Protein AF-A0A9D4VDK4-F1 (afdb_monomer_lite)

Sequence (130 aa):
MFEGSQDMLRYLIEGDNFAVNADAGNAEGVEFFLLRCTKRKWMTDCILRDKWKNKCDKNTYVVTGCYYQQQEGDPNHYTLLDDRGVTNLYSHLVRAIKFDMPLVDATSKTYYLSPELHETIYDAMPYEAA

Radius of gyration: 14.68 Å; chains: 1; bounding box: 42×32×37 Å

Organism: Adiantum capillus-veneris (NCBI:txid13818)

Secondary structure (DSSP, 8-state):
----SSSGGGG--TT-EEEEEPPTT-TT--SEEEEEEEEEEEE-SS-EE-TT--EE-TT-EEEEEEEEEEETTEEEEEEE-GGG--EEEEGGGEEEEEE---EEETTTTEEEPPHHHHHHHHHTS-----

pLDDT: mean 80.98, std 13.43, range [34.94, 92.56]

Structure (mmCIF, N/CA/C/O backbone):
data_AF-A0A9D4VDK4-F1
#
_entry.id   AF-A0A9D4VDK4-F1
#
loop_
_atom_site.group_PDB
_atom_site.id
_atom_site.type_symbol
_atom_site.label_atom_id
_atom_site.label_alt_id
_atom_site.label_comp_id
_atom_site.label_asym_id
_atom_site.label_entity_id
_atom_site.label_seq_id
_atom_site.pdbx_PDB_ins_code
_atom_site.Cartn_x
_atom_site.Cartn_y
_atom_site.Cartn_z
_atom_site.occupancy
_atom_site.B_iso_or_equiv
_atom_site.auth_seq_id
_atom_site.auth_comp_id
_atom_site.auth_asym_id
_atom_site.auth_atom_id
_atom_site.pdbx_PDB_model_num
ATOM 1 N N . MET A 1 1 ? 24.500 -3.613 17.913 1.00 34.94 1 MET A N 1
ATOM 2 C CA . MET A 1 1 ? 24.705 -3.635 16.451 1.00 34.94 1 MET A CA 1
ATOM 3 C C . MET A 1 1 ? 23.326 -3.704 15.821 1.00 34.94 1 MET A C 1
ATOM 5 O O . MET A 1 1 ? 22.691 -4.741 15.928 1.00 34.94 1 MET A O 1
ATOM 9 N N . PHE A 1 2 ? 22.813 -2.594 15.291 1.00 37.88 2 PHE A N 1
ATOM 10 C CA . PHE A 1 2 ? 21.529 -2.568 14.584 1.00 37.88 2 PHE A CA 1
ATOM 11 C C . PHE A 1 2 ? 21.811 -2.542 13.078 1.00 37.88 2 PHE A C 1
ATOM 13 O O . PHE A 1 2 ? 21.742 -1.500 12.441 1.00 37.88 2 PHE A O 1
ATOM 20 N N . GLU A 1 3 ? 22.157 -3.696 12.508 1.00 40.53 3 GLU A N 1
ATOM 21 C CA . GLU A 1 3 ? 22.124 -3.930 11.052 1.00 40.53 3 GLU A CA 1
ATOM 22 C C . GLU A 1 3 ? 20.714 -4.392 10.635 1.00 40.53 3 GLU A C 1
ATOM 24 O O . GLU A 1 3 ? 20.530 -5.448 10.040 1.00 40.53 3 GLU A O 1
ATOM 29 N N . GLY 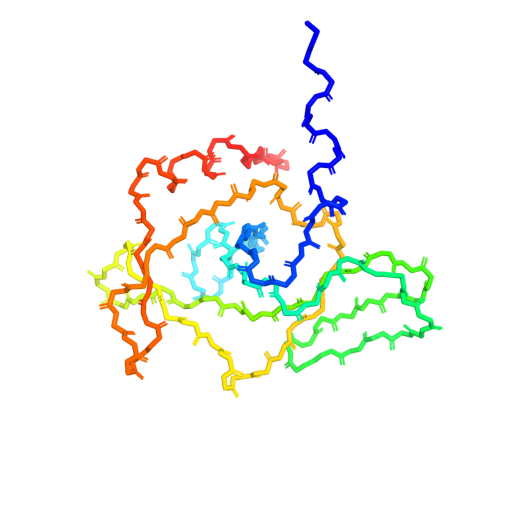A 1 4 ? 19.679 -3.645 11.035 1.00 43.00 4 GLY A N 1
ATOM 30 C CA . GLY A 1 4 ? 18.286 -4.105 10.942 1.00 43.00 4 GLY A CA 1
ATOM 31 C C . GLY A 1 4 ? 17.387 -3.356 9.960 1.00 43.00 4 GLY A C 1
ATOM 32 O O . GLY A 1 4 ? 16.295 -3.835 9.677 1.00 43.00 4 GLY A O 1
ATOM 33 N N . SER A 1 5 ? 17.800 -2.195 9.443 1.00 49.47 5 SER A N 1
ATOM 34 C CA . SER A 1 5 ? 16.840 -1.264 8.822 1.00 49.47 5 SER A CA 1
ATOM 35 C C . SER A 1 5 ? 16.900 -1.186 7.295 1.00 49.47 5 SER A C 1
ATOM 37 O O . SER A 1 5 ? 15.919 -0.785 6.678 1.00 49.47 5 SER A O 1
AT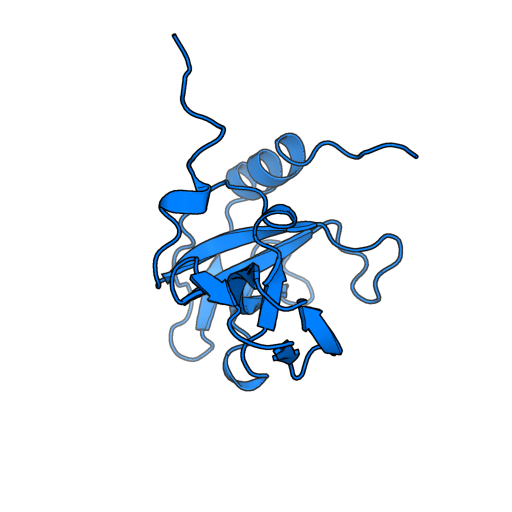OM 39 N N . GLN A 1 6 ? 18.001 -1.583 6.647 1.00 45.34 6 GLN A N 1
ATOM 40 C CA . GLN A 1 6 ? 18.138 -1.408 5.189 1.00 45.34 6 GLN A CA 1
ATOM 41 C C . GLN A 1 6 ? 17.633 -2.583 4.336 1.00 45.34 6 GLN A C 1
ATOM 43 O O . GLN A 1 6 ? 17.518 -2.428 3.121 1.00 45.34 6 GLN A O 1
ATOM 48 N N . ASP A 1 7 ? 17.259 -3.720 4.936 1.00 54.75 7 ASP A N 1
ATOM 49 C CA . ASP A 1 7 ? 16.889 -4.925 4.175 1.00 54.75 7 ASP A CA 1
ATOM 50 C C . ASP A 1 7 ? 15.448 -5.414 4.377 1.00 54.75 7 ASP A C 1
ATOM 52 O O . ASP A 1 7 ? 15.058 -6.412 3.776 1.00 54.75 7 ASP A O 1
ATOM 56 N N . MET A 1 8 ? 14.610 -4.701 5.142 1.00 60.22 8 MET A N 1
ATOM 57 C CA . MET A 1 8 ? 13.210 -5.109 5.357 1.00 60.22 8 MET A CA 1
ATOM 58 C C . MET A 1 8 ? 12.416 -5.212 4.042 1.00 60.22 8 MET A C 1
ATOM 60 O O . MET A 1 8 ? 11.596 -6.113 3.882 1.00 60.22 8 MET A O 1
ATOM 64 N N . LEU A 1 9 ? 12.742 -4.387 3.037 1.00 63.97 9 LEU A N 1
ATOM 65 C CA . LEU A 1 9 ? 12.126 -4.459 1.704 1.00 63.97 9 LEU A CA 1
ATOM 66 C C . LEU A 1 9 ? 12.422 -5.760 0.950 1.00 63.97 9 LEU A C 1
ATOM 68 O O . LEU A 1 9 ? 11.700 -6.090 0.009 1.00 63.97 9 LEU A O 1
ATOM 72 N N . ARG A 1 10 ? 13.499 -6.484 1.293 1.00 62.16 10 ARG A N 1
ATOM 73 C CA . ARG A 1 10 ? 13.798 -7.782 0.666 1.00 62.16 10 ARG A CA 1
ATOM 74 C C . ARG A 1 10 ? 12.863 -8.883 1.154 1.00 62.16 10 ARG A C 1
ATOM 76 O O . ARG A 1 10 ? 12.670 -9.856 0.432 1.00 62.16 10 ARG A O 1
ATOM 83 N N . TYR A 1 11 ? 12.263 -8.699 2.328 1.00 68.75 11 TYR A N 1
ATOM 84 C CA . TYR A 1 11 ? 11.327 -9.640 2.936 1.00 68.75 11 TYR A CA 1
ATOM 85 C C . TYR A 1 11 ? 9.864 -9.314 2.648 1.00 68.75 11 TYR A C 1
ATOM 87 O O . TYR A 1 11 ? 9.004 -10.014 3.169 1.00 68.75 11 TYR A O 1
ATOM 95 N N . LEU A 1 12 ? 9.577 -8.298 1.825 1.00 73.56 12 LEU A N 1
ATOM 96 C CA . LEU A 1 12 ? 8.211 -8.023 1.388 1.00 73.56 12 LEU A CA 1
ATOM 97 C C . LEU A 1 12 ? 7.678 -9.218 0.602 1.00 73.56 12 LEU A C 1
ATOM 99 O O . LEU A 1 12 ? 8.092 -9.478 -0.537 1.00 73.56 12 LEU A O 1
ATOM 103 N N . ILE A 1 13 ? 6.763 -9.938 1.238 1.00 79.94 13 ILE A N 1
ATOM 104 C CA . ILE A 1 13 ? 6.049 -11.076 0.677 1.00 79.94 13 ILE A CA 1
ATOM 105 C C . ILE A 1 13 ? 4.581 -10.720 0.450 1.00 79.94 13 ILE A C 1
ATOM 107 O O . ILE A 1 13 ? 4.084 -9.682 0.882 1.00 79.94 13 ILE A O 1
ATOM 111 N N . GLU A 1 14 ? 3.883 -11.579 -0.285 1.00 81.81 14 GLU A N 1
ATOM 112 C CA . GLU A 1 14 ? 2.444 -11.439 -0.485 1.00 81.81 14 GLU A CA 1
ATOM 113 C C . GLU A 1 14 ? 1.712 -11.404 0.866 1.00 81.81 14 GLU A C 1
ATOM 115 O O . GLU A 1 14 ? 1.966 -12.228 1.743 1.00 81.81 14 GLU A O 1
ATOM 120 N N . GLY A 1 15 ? 0.814 -10.432 1.023 1.00 81.88 15 GLY A N 1
ATOM 121 C CA . GLY A 1 15 ? 0.035 -10.211 2.234 1.00 81.88 15 GLY A CA 1
ATOM 122 C C . GLY A 1 15 ? 0.595 -9.150 3.180 1.00 81.88 15 GLY A C 1
ATOM 123 O O . GLY A 1 15 ? -0.180 -8.667 4.001 1.00 81.88 15 GLY A O 1
ATOM 124 N N . ASP A 1 16 ? 1.865 -8.753 3.042 1.00 86.31 16 ASP A N 1
ATOM 125 C CA . ASP A 1 16 ? 2.478 -7.732 3.901 1.00 86.31 16 ASP A CA 1
ATOM 126 C C . ASP A 1 16 ? 1.908 -6.335 3.645 1.00 86.31 16 ASP A C 1
ATOM 128 O O . ASP A 1 16 ? 1.713 -5.935 2.494 1.00 86.31 16 ASP A O 1
ATOM 132 N N . ASN A 1 17 ? 1.717 -5.567 4.718 1.00 89.00 17 ASN A N 1
ATOM 133 C CA . ASN A 1 17 ? 1.312 -4.167 4.646 1.00 89.00 17 ASN A CA 1
ATOM 134 C C . ASN A 1 17 ? 2.523 -3.259 4.833 1.00 89.00 17 ASN A C 1
ATOM 136 O O . ASN A 1 17 ? 3.403 -3.531 5.654 1.00 89.00 17 ASN A O 1
ATOM 140 N N . PHE A 1 18 ? 2.551 -2.187 4.055 1.00 87.75 18 PHE A N 1
ATOM 141 C CA . PHE A 1 18 ? 3.583 -1.166 4.108 1.00 87.75 18 PHE A CA 1
ATOM 142 C C . PHE A 1 18 ? 2.989 0.202 3.779 1.00 87.75 18 PHE A C 1
ATOM 144 O O . PHE A 1 18 ? 1.863 0.309 3.288 1.00 87.75 18 PHE A O 1
ATOM 151 N N . ALA A 1 19 ? 3.765 1.249 4.037 1.00 87.81 19 ALA A N 1
ATOM 152 C CA . ALA A 1 19 ? 3.364 2.617 3.758 1.00 87.81 19 ALA A CA 1
ATOM 153 C C . ALA A 1 19 ? 4.188 3.215 2.608 1.00 87.81 19 ALA A C 1
ATOM 155 O O . ALA A 1 19 ? 5.349 2.858 2.384 1.00 87.81 19 ALA A O 1
ATOM 156 N N . VAL A 1 20 ? 3.563 4.109 1.854 1.00 86.38 20 VAL A N 1
ATOM 157 C CA . VAL A 1 20 ? 4.108 4.765 0.663 1.00 86.38 20 VAL A CA 1
ATOM 158 C C . VAL A 1 20 ? 3.947 6.263 0.849 1.00 86.38 20 VAL A C 1
ATOM 160 O O . VAL A 1 20 ? 2.857 6.705 1.197 1.00 86.38 20 VAL A O 1
ATOM 163 N N . ASN A 1 21 ? 4.999 7.040 0.595 1.00 82.81 21 ASN A N 1
ATOM 164 C CA . ASN A 1 21 ? 4.908 8.500 0.677 1.00 82.81 21 ASN A CA 1
ATOM 165 C C . ASN A 1 21 ? 3.825 9.011 -0.287 1.00 82.81 21 ASN A C 1
ATOM 167 O O . ASN A 1 21 ? 3.800 8.615 -1.458 1.00 82.81 21 ASN A O 1
ATOM 171 N N . ALA A 1 22 ? 2.946 9.884 0.198 1.00 82.25 22 ALA A N 1
ATOM 172 C CA . ALA A 1 22 ? 2.026 10.606 -0.662 1.00 82.25 22 ALA A CA 1
ATOM 173 C C . ALA A 1 22 ? 2.709 11.851 -1.241 1.00 82.25 22 ALA A C 1
ATOM 175 O O . ALA A 1 22 ? 3.616 12.422 -0.637 1.00 82.25 22 ALA A O 1
ATOM 176 N N . ASP A 1 23 ? 2.272 12.270 -2.427 1.00 78.06 23 ASP A N 1
ATOM 177 C CA . ASP A 1 23 ? 2.742 13.519 -3.025 1.00 78.06 23 ASP A CA 1
ATOM 178 C C . ASP A 1 23 ? 2.128 14.727 -2.296 1.00 78.06 23 ASP A C 1
ATOM 180 O O . ASP A 1 23 ? 0.998 14.659 -1.787 1.00 78.06 23 ASP A O 1
ATOM 184 N N . ALA A 1 24 ? 2.864 15.838 -2.242 1.00 72.88 24 ALA A N 1
ATOM 185 C CA . ALA A 1 24 ? 2.413 17.050 -1.573 1.00 72.88 24 ALA A CA 1
ATOM 186 C C . ALA A 1 24 ? 1.186 17.634 -2.296 1.00 72.88 24 ALA A C 1
ATOM 188 O O . ALA A 1 24 ? 1.228 17.939 -3.485 1.00 72.88 24 ALA A O 1
ATOM 189 N N . GLY A 1 25 ? 0.080 17.816 -1.569 1.00 66.94 25 GLY A N 1
ATOM 190 C CA . GLY A 1 25 ? -1.166 18.327 -2.154 1.00 66.94 25 GLY A CA 1
ATOM 191 C C . GLY A 1 25 ? -1.947 17.292 -2.971 1.00 66.94 25 GLY A C 1
ATOM 192 O O . GLY A 1 25 ? -2.700 17.662 -3.874 1.00 66.94 25 GLY A O 1
ATOM 193 N N . ASN A 1 26 ? -1.786 16.000 -2.670 1.00 78.50 26 ASN A N 1
ATOM 194 C CA . ASN A 1 26 ? -2.649 14.959 -3.223 1.00 78.50 26 ASN A CA 1
ATOM 195 C C . ASN A 1 26 ? -4.132 15.215 -2.889 1.00 78.50 26 ASN A C 1
ATOM 197 O O . ASN A 1 26 ? -4.471 15.858 -1.897 1.00 78.50 26 ASN A O 1
ATOM 201 N N . ALA A 1 27 ? -5.022 14.679 -3.725 1.00 73.38 27 ALA A N 1
ATOM 202 C CA . ALA A 1 27 ? -6.463 14.916 -3.627 1.00 73.38 27 ALA A CA 1
ATOM 203 C C . ALA A 1 27 ? -7.103 14.396 -2.327 1.00 73.38 27 ALA A C 1
ATOM 205 O O . ALA A 1 27 ? -8.178 14.863 -1.964 1.00 73.38 27 ALA A O 1
ATOM 206 N N . GLU A 1 28 ? -6.460 13.444 -1.646 1.00 72.75 28 GLU A N 1
ATOM 207 C CA . GLU A 1 28 ? -6.925 12.894 -0.368 1.00 72.75 28 GLU A CA 1
ATOM 208 C C . GLU A 1 28 ? -6.381 13.686 0.834 1.00 72.75 28 GLU A C 1
ATOM 210 O O . GLU A 1 28 ? -6.867 13.514 1.946 1.00 72.75 28 GLU A O 1
ATOM 215 N N . GLY A 1 29 ? -5.415 14.590 0.625 1.00 75.44 29 GLY A N 1
ATOM 216 C CA . GLY A 1 29 ? -4.806 15.390 1.689 1.00 75.44 29 GLY A CA 1
ATOM 217 C C . GLY A 1 29 ? -4.027 14.566 2.718 1.00 75.44 29 GLY A C 1
ATOM 218 O O . GLY A 1 29 ? -3.786 15.056 3.817 1.00 75.44 29 GLY A O 1
ATOM 219 N N . VAL A 1 30 ? -3.652 13.328 2.381 1.00 79.56 30 VAL A N 1
ATOM 220 C CA . VAL A 1 30 ? -2.947 12.403 3.281 1.00 79.56 30 VAL A CA 1
ATOM 221 C C . VAL A 1 30 ? -1.439 12.487 3.089 1.00 79.56 30 VAL A C 1
ATOM 223 O O . VAL A 1 30 ? -0.961 12.804 2.007 1.00 79.56 30 VAL A O 1
ATOM 226 N N . GLU A 1 31 ? -0.663 12.177 4.118 1.00 78.38 31 GLU A N 1
ATOM 227 C CA . GLU A 1 31 ? 0.806 12.233 4.043 1.00 78.38 31 GLU A CA 1
ATOM 228 C C . GLU A 1 31 ? 1.413 10.931 3.513 1.00 78.38 31 GLU A C 1
ATOM 230 O O . GLU A 1 31 ? 2.504 10.909 2.939 1.00 78.38 31 GLU A O 1
ATOM 235 N N . PHE A 1 32 ? 0.674 9.833 3.648 1.00 85.44 32 PHE A N 1
ATOM 236 C CA . PHE A 1 32 ? 1.059 8.534 3.132 1.00 85.44 32 PHE A CA 1
ATOM 237 C C . PHE A 1 32 ? -0.147 7.702 2.723 1.00 85.44 32 PHE A C 1
ATOM 239 O O . PHE A 1 32 ? -1.254 7.856 3.232 1.00 85.44 32 PHE A O 1
ATOM 246 N N . PHE A 1 33 ? 0.107 6.758 1.825 1.00 87.88 33 PHE A N 1
ATOM 247 C CA . PHE A 1 33 ? -0.833 5.720 1.441 1.00 87.88 33 PHE A CA 1
ATOM 248 C C . PHE A 1 33 ? -0.408 4.390 2.052 1.00 87.88 33 PHE A C 1
ATOM 250 O O . PHE A 1 33 ? 0.770 4.028 2.027 1.00 87.88 33 PHE A O 1
ATOM 257 N N . LEU A 1 34 ? -1.372 3.628 2.559 1.00 90.50 34 LEU A N 1
ATOM 258 C CA . LEU A 1 34 ? -1.137 2.244 2.958 1.00 90.50 34 LEU A CA 1
ATOM 259 C C . LEU A 1 34 ? -1.316 1.335 1.746 1.00 90.50 34 LEU A C 1
ATOM 261 O O . LEU A 1 34 ? -2.188 1.557 0.898 1.00 90.50 34 LEU A O 1
ATOM 265 N N . LEU A 1 35 ? -0.516 0.277 1.677 1.00 90.81 35 LEU A N 1
ATOM 266 C CA . LEU A 1 35 ? -0.530 -0.650 0.559 1.00 90.81 35 LEU A CA 1
ATOM 267 C C . LEU A 1 35 ? -0.272 -2.081 1.040 1.00 90.81 35 LEU A C 1
ATOM 269 O O . LEU A 1 35 ? 0.641 -2.335 1.823 1.00 90.81 35 LEU A O 1
ATOM 273 N N . ARG A 1 36 ? -1.063 -3.026 0.523 1.00 91.31 36 ARG A N 1
ATOM 274 C CA . ARG A 1 36 ? -0.889 -4.464 0.744 1.00 91.31 36 ARG A CA 1
ATOM 275 C C . ARG A 1 36 ? -0.181 -5.128 -0.427 1.00 91.31 36 ARG A C 1
ATOM 277 O O . ARG A 1 36 ? -0.710 -5.137 -1.541 1.00 91.31 36 ARG A O 1
ATOM 284 N N . CYS A 1 37 ? 0.975 -5.738 -0.182 1.00 89.75 37 CYS A N 1
ATOM 285 C CA . CYS A 1 37 ? 1.699 -6.544 -1.161 1.00 89.75 37 CYS A CA 1
ATOM 286 C C . CYS A 1 37 ? 0.802 -7.653 -1.724 1.00 89.75 37 CYS A C 1
ATOM 288 O O . CYS A 1 37 ? 0.316 -8.507 -0.987 1.00 89.75 37 CYS A O 1
ATOM 290 N N . THR A 1 38 ? 0.661 -7.701 -3.045 1.00 88.75 38 THR A N 1
ATOM 291 C CA . THR A 1 38 ? 0.086 -8.851 -3.769 1.00 88.75 38 THR A CA 1
ATOM 292 C C . THR A 1 38 ? 1.158 -9.658 -4.486 1.00 88.75 38 THR A C 1
ATOM 294 O O . THR A 1 38 ? 0.902 -10.756 -4.963 1.00 88.75 38 THR A O 1
ATOM 297 N N . LYS A 1 39 ? 2.379 -9.124 -4.577 1.00 87.06 39 LYS A N 1
ATOM 298 C CA . LYS A 1 39 ? 3.525 -9.823 -5.145 1.00 87.06 39 LYS A CA 1
ATOM 299 C C . LYS A 1 39 ? 4.790 -9.402 -4.421 1.00 87.06 39 LYS A C 1
ATOM 301 O O . LYS A 1 39 ? 5.018 -8.211 -4.206 1.00 87.06 39 LYS A O 1
ATOM 306 N N . ARG A 1 40 ? 5.645 -10.383 -4.122 1.00 85.44 40 ARG A N 1
ATOM 307 C CA . ARG A 1 40 ? 6.984 -10.136 -3.574 1.00 85.44 40 ARG A CA 1
ATOM 308 C C . ARG A 1 40 ? 7.774 -9.171 -4.455 1.00 85.44 40 ARG A C 1
ATOM 310 O O . ARG A 1 40 ? 7.614 -9.203 -5.678 1.00 85.44 40 ARG A O 1
ATOM 317 N N . LYS A 1 41 ? 8.678 -8.393 -3.853 1.00 86.50 41 LYS A N 1
ATOM 318 C CA . LYS A 1 41 ? 9.610 -7.514 -4.578 1.00 86.50 41 LYS A CA 1
ATOM 319 C C . LYS A 1 41 ? 10.280 -8.262 -5.738 1.00 86.50 41 LYS A C 1
ATOM 321 O O . LYS A 1 41 ? 10.802 -9.364 -5.564 1.00 86.50 41 LYS A O 1
ATOM 326 N N . TRP A 1 42 ? 10.277 -7.660 -6.923 1.00 87.50 42 TRP A N 1
ATOM 327 C CA . TRP A 1 42 ? 10.807 -8.280 -8.138 1.00 87.50 42 TRP A CA 1
ATOM 328 C C . TRP A 1 42 ? 11.412 -7.236 -9.081 1.00 87.50 42 TRP A C 1
ATOM 330 O O . TRP A 1 42 ? 11.140 -6.045 -8.952 1.00 87.50 42 TRP A O 1
ATOM 340 N N . MET A 1 43 ? 12.276 -7.673 -9.998 1.00 91.00 43 MET A N 1
ATOM 341 C CA . MET A 1 43 ? 12.891 -6.797 -11.000 1.00 91.00 43 MET A CA 1
ATOM 342 C C . MET A 1 43 ? 12.076 -6.812 -12.293 1.00 91.00 43 MET A C 1
ATOM 344 O O . MET A 1 43 ? 11.742 -7.881 -12.801 1.00 91.00 43 MET A O 1
ATOM 348 N N . THR A 1 44 ? 11.775 -5.633 -12.828 1.00 91.69 44 THR A N 1
ATOM 349 C CA . THR A 1 44 ? 11.019 -5.476 -14.072 1.00 91.69 44 THR A CA 1
ATOM 350 C C . THR A 1 44 ? 11.823 -5.934 -15.290 1.00 91.69 44 THR A C 1
ATOM 352 O O . THR A 1 44 ? 12.961 -5.515 -15.488 1.00 91.69 44 THR A O 1
ATOM 355 N N . ASP A 1 45 ? 11.214 -6.748 -16.156 1.00 90.56 45 ASP A N 1
ATOM 356 C CA . ASP A 1 45 ? 11.800 -7.116 -17.458 1.00 90.56 45 ASP A CA 1
ATOM 357 C C . ASP A 1 45 ? 11.410 -6.129 -18.579 1.00 90.56 45 ASP A C 1
ATOM 359 O O . ASP A 1 45 ? 12.087 -6.000 -19.600 1.00 90.56 45 ASP A O 1
ATOM 363 N N . CYS A 1 46 ? 10.340 -5.360 -18.375 1.00 89.50 46 CYS A N 1
ATOM 364 C CA . CYS A 1 46 ? 9.823 -4.367 -19.308 1.00 89.50 46 CYS A CA 1
ATOM 365 C C . CYS A 1 46 ? 9.313 -3.125 -18.563 1.00 89.50 46 CYS A C 1
ATOM 367 O O . CYS A 1 46 ? 9.218 -3.116 -17.337 1.00 89.50 46 CYS A O 1
ATOM 369 N N . ILE A 1 47 ? 8.997 -2.063 -19.307 1.00 90.00 47 ILE A N 1
ATOM 370 C CA . ILE A 1 47 ? 8.373 -0.866 -18.733 1.00 90.00 47 ILE A CA 1
ATOM 371 C C . ILE A 1 47 ? 6.952 -1.231 -18.302 1.00 90.00 47 ILE A C 1
ATOM 373 O O . ILE A 1 47 ? 6.145 -1.658 -19.129 1.00 90.00 47 ILE A O 1
ATOM 377 N N . LEU A 1 48 ? 6.641 -1.024 -17.026 1.00 89.62 48 LEU A N 1
ATOM 378 C CA . LEU A 1 48 ? 5.305 -1.248 -16.486 1.00 89.62 48 LEU A CA 1
ATOM 379 C C . LEU A 1 48 ? 4.502 0.046 -16.500 1.00 89.62 48 LEU A C 1
ATOM 381 O O . LEU A 1 48 ? 5.025 1.121 -16.203 1.00 89.62 48 LEU A O 1
ATOM 385 N N . ARG A 1 49 ? 3.213 -0.082 -16.816 1.00 88.69 49 ARG A N 1
ATOM 386 C CA . ARG A 1 49 ? 2.201 0.952 -16.605 1.00 88.69 49 ARG A CA 1
ATOM 387 C C . ARG A 1 49 ? 0.982 0.310 -15.974 1.00 88.69 49 ARG A C 1
ATOM 389 O O . ARG A 1 49 ? 0.467 -0.667 -16.517 1.00 88.69 49 ARG A O 1
ATOM 396 N N . ASP A 1 50 ? 0.548 0.835 -14.841 1.00 87.19 50 ASP A N 1
ATOM 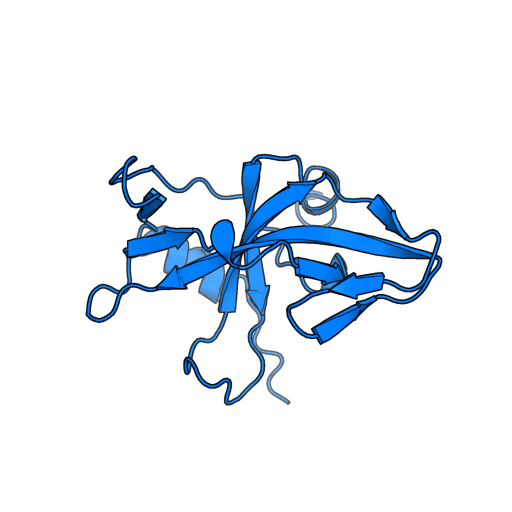397 C CA . ASP A 1 50 ? -0.637 0.339 -14.147 1.00 87.19 50 ASP A CA 1
ATOM 398 C C . ASP A 1 50 ? -1.861 1.245 -14.348 1.00 87.19 50 ASP A C 1
ATOM 400 O O . ASP A 1 50 ? -1.805 2.291 -15.002 1.00 87.19 50 ASP A O 1
ATOM 404 N N . LYS A 1 51 ? -2.998 0.819 -13.786 1.00 86.00 51 LYS A N 1
ATOM 405 C CA . LYS A 1 51 ? -4.266 1.564 -13.834 1.00 86.00 51 LYS A CA 1
ATOM 406 C C . LYS A 1 51 ? -4.231 2.862 -13.021 1.00 86.00 51 LYS A C 1
ATOM 408 O O . LYS A 1 51 ? -5.020 3.763 -13.291 1.00 86.00 51 LYS A O 1
ATOM 413 N N . TRP A 1 52 ? -3.301 2.960 -12.076 1.00 84.88 52 TRP A N 1
ATOM 414 C CA . TRP A 1 52 ? -3.042 4.133 -11.245 1.00 84.88 52 TRP A CA 1
ATOM 415 C C . TRP A 1 52 ? -2.127 5.147 -11.942 1.00 84.88 52 TRP A C 1
ATOM 417 O O . TRP A 1 52 ? -1.800 6.180 -11.369 1.00 84.88 52 TRP A O 1
ATOM 427 N N . LYS A 1 53 ? -1.775 4.888 -13.212 1.00 84.81 53 LYS A N 1
ATOM 428 C CA . LYS A 1 53 ? -0.889 5.702 -14.052 1.00 84.81 53 LYS A CA 1
ATOM 429 C C . LYS A 1 53 ? 0.555 5.749 -13.549 1.00 84.81 53 LYS A C 1
ATOM 431 O O . LYS A 1 53 ? 1.330 6.556 -14.064 1.00 84.81 53 LYS A O 1
ATOM 436 N N . ASN A 1 54 ? 0.952 4.864 -12.631 1.00 84.94 54 ASN A N 1
ATOM 437 C CA . ASN A 1 54 ? 2.362 4.741 -12.287 1.00 84.94 54 ASN A CA 1
ATOM 438 C C . ASN A 1 54 ? 3.115 4.125 -13.460 1.00 84.94 54 ASN A C 1
ATOM 440 O O . ASN A 1 54 ? 2.619 3.236 -14.165 1.00 84.94 54 ASN A O 1
ATOM 444 N N . LYS A 1 55 ? 4.339 4.609 -13.663 1.00 88.56 55 LYS A N 1
ATOM 445 C CA . LYS A 1 55 ? 5.262 4.092 -14.664 1.00 88.56 55 LYS A CA 1
ATOM 446 C C . LYS A 1 55 ? 6.527 3.623 -13.960 1.00 88.56 55 LYS A C 1
ATOM 448 O O . LYS A 1 55 ? 7.225 4.436 -13.359 1.00 88.56 55 LYS A O 1
ATOM 453 N N . CYS A 1 56 ? 6.846 2.341 -14.107 1.00 89.00 56 CYS A N 1
ATOM 454 C CA . CYS A 1 56 ? 8.125 1.793 -13.667 1.00 89.00 56 CYS A CA 1
ATOM 455 C C . CYS A 1 56 ? 8.996 1.452 -14.873 1.00 89.00 56 CYS A C 1
ATOM 457 O O . CYS A 1 56 ? 8.543 0.774 -15.799 1.00 89.00 56 CYS A O 1
ATOM 459 N N . ASP A 1 57 ? 10.241 1.915 -14.872 1.00 90.62 57 ASP A N 1
ATOM 460 C CA . ASP A 1 57 ? 11.193 1.625 -15.938 1.00 90.62 57 ASP A CA 1
ATOM 461 C C . ASP A 1 57 ? 11.677 0.164 -15.900 1.00 90.62 57 ASP A C 1
ATOM 463 O O . ASP A 1 57 ? 11.516 -0.559 -14.911 1.00 90.62 57 ASP A O 1
ATOM 467 N N . LYS A 1 58 ? 12.247 -0.289 -17.022 1.00 91.56 58 LYS A N 1
ATOM 468 C CA . LYS A 1 58 ? 12.829 -1.632 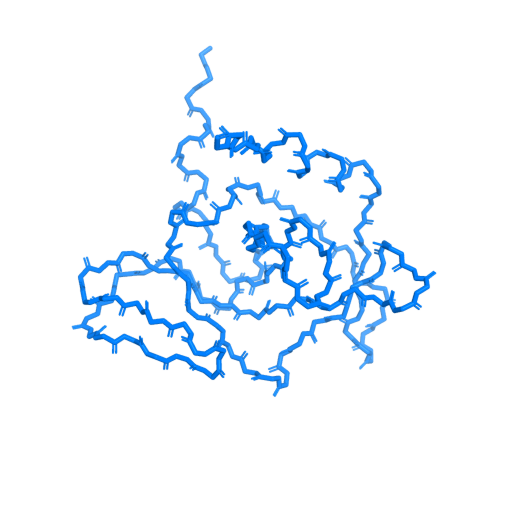-17.170 1.00 91.56 58 LYS A CA 1
ATOM 469 C C . LYS A 1 58 ? 14.064 -1.789 -16.266 1.00 91.56 58 LYS A C 1
ATOM 471 O O . LYS A 1 58 ? 14.753 -0.810 -15.992 1.00 91.56 58 LYS A O 1
ATOM 476 N N . ASN A 1 59 ? 14.369 -3.021 -15.850 1.00 91.19 59 ASN A N 1
ATOM 477 C CA . ASN A 1 59 ? 15.514 -3.379 -15.006 1.00 91.19 59 ASN A CA 1
ATOM 478 C C . ASN A 1 59 ? 15.523 -2.667 -13.643 1.00 91.19 59 ASN A C 1
ATOM 480 O O . ASN A 1 59 ? 16.584 -2.384 -13.091 1.00 91.19 59 ASN A O 1
ATOM 484 N N . THR A 1 60 ? 14.344 -2.379 -13.089 1.00 89.88 60 THR A N 1
ATOM 485 C CA . THR A 1 60 ? 14.208 -1.723 -11.784 1.00 89.88 60 THR A CA 1
ATOM 486 C C . THR A 1 60 ? 13.453 -2.615 -10.807 1.00 89.88 60 THR A C 1
ATOM 488 O O . THR A 1 60 ? 12.595 -3.403 -11.199 1.00 89.88 60 THR A O 1
ATOM 491 N N . TYR A 1 61 ? 13.771 -2.513 -9.516 1.00 89.12 61 TYR A N 1
ATOM 492 C CA . TYR A 1 61 ? 13.031 -3.220 -8.476 1.00 89.12 61 TYR A CA 1
ATOM 493 C C . TYR A 1 61 ? 11.700 -2.540 -8.167 1.00 89.12 61 TYR A C 1
ATOM 495 O O . TYR A 1 61 ? 11.657 -1.353 -7.834 1.00 89.12 61 TYR A O 1
ATOM 503 N N . VAL A 1 62 ? 10.630 -3.326 -8.214 1.00 90.44 62 VAL A N 1
ATOM 504 C CA . VAL A 1 62 ? 9.265 -2.880 -7.943 1.00 90.44 62 VAL A CA 1
ATOM 505 C C . VAL A 1 62 ? 8.568 -3.781 -6.932 1.00 90.44 62 VAL A C 1
ATOM 507 O O . VAL A 1 62 ? 8.928 -4.948 -6.746 1.00 90.44 62 VAL A O 1
ATOM 510 N N . VAL A 1 63 ? 7.555 -3.217 -6.287 1.00 89.62 63 VAL A N 1
ATOM 511 C CA . VAL A 1 63 ? 6.590 -3.911 -5.437 1.00 89.62 63 VAL A CA 1
ATOM 512 C C . VAL A 1 63 ? 5.216 -3.748 -6.074 1.00 89.62 63 VAL A C 1
ATOM 514 O O . VAL A 1 63 ? 4.886 -2.673 -6.579 1.00 89.62 63 VAL A O 1
ATOM 517 N N . THR A 1 64 ? 4.429 -4.821 -6.075 1.00 90.75 64 THR A N 1
ATOM 518 C CA . THR A 1 64 ? 3.066 -4.814 -6.611 1.00 90.75 64 THR A CA 1
ATOM 519 C C . THR A 1 64 ? 2.084 -5.054 -5.474 1.00 90.75 64 THR A C 1
ATOM 521 O O . THR A 1 64 ? 2.306 -5.937 -4.641 1.00 90.75 64 THR A O 1
ATOM 524 N N . GLY A 1 65 ? 0.995 -4.294 -5.441 1.00 91.50 65 GLY A N 1
ATOM 525 C CA . GLY A 1 65 ? -0.009 -4.452 -4.398 1.00 91.50 65 GLY A CA 1
ATOM 526 C C . GLY A 1 65 ? -1.279 -3.645 -4.612 1.00 91.50 65 GLY A C 1
ATOM 527 O O . GLY A 1 65 ? -1.482 -3.087 -5.688 1.00 91.50 65 GLY A O 1
ATOM 528 N N . CYS A 1 66 ? -2.144 -3.623 -3.605 1.00 92.31 66 CYS A N 1
ATOM 529 C CA . CYS A 1 66 ? -3.403 -2.879 -3.611 1.00 92.31 66 CYS A CA 1
ATOM 530 C C . CYS A 1 66 ? -3.373 -1.797 -2.532 1.00 92.31 66 CYS A C 1
ATOM 532 O O . CYS A 1 66 ? -2.919 -2.053 -1.417 1.00 92.31 66 CYS A O 1
ATOM 534 N N . TYR A 1 67 ? -3.860 -0.603 -2.865 1.00 91.50 67 TYR A N 1
ATOM 535 C CA . TYR A 1 67 ? -3.984 0.487 -1.902 1.00 91.50 67 TYR A CA 1
ATOM 536 C C . TYR A 1 67 ? -5.124 0.247 -0.923 1.00 91.50 67 TYR A C 1
ATOM 538 O O . TYR A 1 67 ? -6.091 -0.455 -1.227 1.00 91.50 67 TYR A O 1
ATOM 546 N N . TYR A 1 68 ? -5.019 0.895 0.226 1.00 91.56 68 TYR A N 1
ATOM 547 C CA . TYR A 1 68 ? -6.138 1.094 1.125 1.00 91.56 68 TYR A CA 1
ATOM 548 C C . TYR A 1 68 ? -6.722 2.493 0.953 1.00 91.56 68 TYR A C 1
ATOM 550 O O . TYR A 1 68 ? -5.994 3.439 0.670 1.00 91.56 68 TYR A O 1
ATOM 558 N N . GLN A 1 69 ? -8.024 2.614 1.182 1.00 90.50 69 GLN A N 1
ATOM 559 C CA . GLN A 1 69 ? -8.725 3.885 1.301 1.00 90.50 69 GLN A CA 1
ATOM 560 C C . GLN A 1 69 ? -9.128 4.103 2.754 1.00 90.50 69 GLN A C 1
ATOM 562 O O . GLN A 1 69 ? -9.753 3.223 3.346 1.00 90.50 69 GLN A O 1
ATOM 567 N N . GLN A 1 70 ? -8.795 5.262 3.315 1.00 89.88 70 GLN A N 1
ATOM 568 C CA . GLN A 1 70 ? -9.292 5.658 4.630 1.00 89.88 70 GLN A CA 1
ATOM 569 C C . GLN A 1 70 ? -10.809 5.887 4.566 1.00 89.88 70 GLN A C 1
ATOM 571 O O . GLN A 1 70 ? -11.318 6.466 3.604 1.00 89.88 70 GLN A O 1
ATOM 576 N N . GLN A 1 71 ? -11.541 5.405 5.568 1.00 87.56 71 GLN A N 1
ATOM 577 C CA . GLN A 1 71 ? -12.985 5.608 5.663 1.00 87.56 71 GLN A CA 1
ATOM 578 C C . GLN A 1 71 ? -13.303 7.058 6.050 1.00 87.56 71 GLN A C 1
ATOM 580 O O . GLN A 1 71 ? -12.674 7.640 6.935 1.00 87.56 71 GLN A O 1
ATOM 585 N N . GLU A 1 72 ? -14.305 7.649 5.398 1.00 84.31 72 GLU A N 1
ATOM 586 C CA . GLU A 1 72 ? -14.733 9.012 5.711 1.00 84.31 72 GLU A CA 1
ATOM 587 C C . GLU A 1 72 ? -15.275 9.074 7.147 1.00 84.31 72 GLU A C 1
ATOM 589 O O . GLU A 1 72 ? -16.201 8.349 7.510 1.00 84.31 72 GLU A O 1
ATOM 594 N N . GLY A 1 73 ? -14.680 9.934 7.976 1.00 82.94 73 GLY A N 1
ATOM 595 C CA . GLY A 1 73 ? -15.069 10.103 9.378 1.00 82.94 73 GLY A CA 1
ATOM 596 C C . GLY A 1 73 ? -14.422 9.129 10.369 1.00 82.94 73 GLY A C 1
ATOM 597 O O . GLY A 1 73 ? -14.637 9.300 11.568 1.00 82.94 73 GLY A O 1
ATOM 598 N N . ASP A 1 74 ? -13.604 8.169 9.918 1.00 84.94 74 ASP A N 1
ATOM 599 C CA . ASP A 1 74 ? -12.856 7.274 10.808 1.00 84.94 74 ASP A CA 1
ATOM 600 C C . ASP A 1 74 ? -11.390 7.107 10.361 1.00 84.94 74 ASP A C 1
ATOM 602 O O . ASP A 1 74 ? -11.094 6.336 9.443 1.00 84.94 74 ASP A O 1
ATOM 606 N N . PRO A 1 75 ? -10.440 7.803 11.014 1.00 83.19 75 PRO A N 1
ATOM 607 C CA . PRO A 1 75 ? -9.057 7.844 10.554 1.00 83.19 75 PRO A CA 1
ATOM 608 C C . PRO A 1 75 ? -8.287 6.528 10.745 1.00 83.19 75 PRO A C 1
ATOM 610 O O . PRO A 1 75 ? -7.195 6.371 10.192 1.00 83.19 75 PRO A O 1
ATOM 613 N N . ASN A 1 76 ? -8.839 5.589 11.519 1.00 87.94 76 ASN A N 1
ATOM 614 C CA . ASN A 1 76 ? -8.189 4.330 11.870 1.00 87.94 76 ASN A CA 1
ATOM 615 C C . ASN A 1 76 ? -8.712 3.150 11.044 1.00 87.94 76 ASN A C 1
ATOM 617 O O . ASN A 1 76 ? -8.130 2.067 11.095 1.00 87.94 76 ASN A O 1
ATOM 621 N N . HIS A 1 77 ? -9.798 3.331 10.291 1.00 90.38 77 HIS A N 1
ATOM 622 C CA . HIS A 1 77 ? -10.386 2.278 9.473 1.00 90.38 77 HIS A CA 1
ATOM 623 C C . HIS A 1 77 ? -10.073 2.478 7.995 1.00 90.38 77 HIS A C 1
ATOM 625 O O . HIS A 1 77 ? -10.266 3.546 7.416 1.00 90.38 77 HIS A O 1
ATOM 631 N N . TYR A 1 78 ? -9.612 1.400 7.375 1.00 91.75 78 TYR A N 1
ATOM 632 C CA . TYR A 1 78 ? -9.100 1.399 6.017 1.00 91.75 78 TYR A CA 1
ATOM 633 C C . TYR A 1 78 ? -9.716 0.258 5.220 1.00 91.75 78 TYR A C 1
ATOM 635 O O . TYR A 1 78 ? -9.705 -0.891 5.654 1.00 91.75 78 TYR A O 1
ATOM 643 N N . THR A 1 79 ? -10.213 0.543 4.024 1.00 92.06 79 THR A N 1
ATOM 644 C CA . THR A 1 79 ? -10.781 -0.463 3.123 1.00 92.06 79 THR A CA 1
ATOM 645 C C . THR A 1 79 ? -9.806 -0.795 2.012 1.00 92.06 79 THR A C 1
ATOM 647 O O . THR A 1 79 ? -9.273 0.096 1.353 1.00 92.06 79 THR A O 1
ATOM 650 N N . LEU A 1 80 ? -9.576 -2.086 1.783 1.00 92.00 80 LEU A N 1
ATOM 651 C CA . LEU A 1 80 ? -8.702 -2.543 0.709 1.00 92.00 80 LEU A CA 1
ATOM 652 C C . LEU A 1 80 ? -9.356 -2.312 -0.664 1.00 92.00 80 LEU A C 1
ATOM 654 O O . LEU A 1 80 ? -10.456 -2.789 -0.929 1.00 92.00 80 LEU A O 1
ATOM 658 N N . LEU A 1 81 ? -8.654 -1.628 -1.568 1.00 91.06 81 LEU A N 1
ATOM 659 C CA . LEU A 1 81 ? -9.123 -1.309 -2.920 1.00 91.06 81 LEU A CA 1
ATOM 660 C C . LEU A 1 81 ? -8.734 -2.380 -3.954 1.00 91.06 81 LEU A C 1
ATOM 662 O O . LEU A 1 81 ? -8.250 -2.049 -5.040 1.00 91.06 81 LEU A O 1
ATOM 666 N N . ASP A 1 82 ? -8.917 -3.669 -3.656 1.00 87.00 82 ASP A N 1
ATOM 667 C CA . ASP A 1 82 ? -8.495 -4.731 -4.583 1.00 87.00 82 ASP A CA 1
ATOM 668 C C . ASP A 1 82 ? -9.308 -4.773 -5.891 1.00 87.00 82 ASP A C 1
ATOM 670 O O . ASP A 1 82 ? -8.766 -5.131 -6.938 1.00 87.00 82 ASP A O 1
ATOM 674 N N . ASP A 1 83 ? -10.547 -4.273 -5.878 1.00 86.19 83 ASP A N 1
ATOM 675 C CA . ASP A 1 83 ? -11.393 -4.124 -7.072 1.00 86.19 83 ASP A CA 1
ATOM 676 C C . ASP A 1 83 ? -10.890 -3.052 -8.061 1.00 86.19 83 ASP A C 1
ATOM 678 O O . ASP A 1 83 ? -11.163 -3.111 -9.263 1.00 86.19 83 ASP A O 1
ATOM 682 N N . ARG A 1 84 ? -10.106 -2.067 -7.596 1.00 83.19 84 ARG A N 1
ATOM 683 C CA . ARG A 1 84 ? -9.575 -0.991 -8.461 1.00 83.19 84 ARG A CA 1
ATOM 684 C C . ARG A 1 84 ? -8.317 -1.401 -9.232 1.00 83.19 84 ARG A C 1
ATOM 686 O O . ARG A 1 84 ? -7.902 -0.714 -10.168 1.00 83.19 84 ARG A O 1
ATOM 693 N N . GLY A 1 85 ? -7.778 -2.578 -8.923 1.00 84.19 85 GLY A N 1
ATOM 694 C CA . GLY A 1 85 ? -6.620 -3.167 -9.577 1.00 84.19 85 GLY A CA 1
ATOM 695 C C . GLY A 1 85 ? -5.300 -2.835 -8.891 1.00 84.19 85 GLY A C 1
ATOM 696 O O . GLY A 1 85 ? -5.174 -1.878 -8.128 1.00 84.19 85 GLY A O 1
ATOM 697 N N . VAL A 1 86 ? -4.295 -3.654 -9.194 1.00 89.94 86 VAL A N 1
ATOM 698 C CA . VAL A 1 86 ? -2.972 -3.560 -8.576 1.00 89.94 86 VAL A CA 1
ATOM 699 C C . VAL A 1 86 ? -2.186 -2.343 -9.067 1.00 89.94 86 VAL A C 1
ATOM 701 O O . VAL A 1 86 ? -2.270 -1.950 -10.233 1.00 89.94 86 VAL A O 1
ATOM 704 N N . THR A 1 87 ? -1.387 -1.781 -8.170 1.00 91.38 87 THR A N 1
ATOM 705 C CA . THR A 1 87 ? -0.381 -0.754 -8.444 1.00 91.38 87 THR A CA 1
ATOM 706 C C . THR A 1 87 ? 1.010 -1.382 -8.499 1.00 91.38 87 THR A C 1
ATOM 708 O O . THR A 1 87 ? 1.269 -2.381 -7.824 1.00 91.38 87 THR A O 1
ATOM 711 N N . ASN A 1 88 ? 1.903 -0.818 -9.310 1.00 90.56 88 ASN A N 1
ATOM 712 C CA . ASN A 1 88 ? 3.325 -1.134 -9.324 1.00 90.56 88 ASN A CA 1
ATOM 713 C C . ASN A 1 88 ? 4.102 0.107 -8.900 1.00 90.56 88 ASN A C 1
ATOM 715 O O . ASN A 1 88 ? 4.026 1.151 -9.543 1.00 90.56 88 ASN A O 1
ATOM 719 N N . LEU A 1 89 ? 4.887 -0.035 -7.840 1.00 89.00 89 LEU A N 1
ATOM 720 C CA . LEU A 1 89 ? 5.687 1.050 -7.294 1.00 89.00 89 LEU A CA 1
ATOM 721 C C . LEU A 1 89 ? 7.149 0.667 -7.267 1.00 89.00 89 LEU A C 1
ATOM 723 O O . LEU A 1 89 ? 7.503 -0.488 -7.029 1.00 89.00 89 LEU A O 1
ATOM 727 N N . TYR A 1 90 ? 8.013 1.656 -7.451 1.00 87.25 90 TYR A N 1
ATOM 728 C CA . TYR A 1 90 ? 9.430 1.469 -7.209 1.00 87.25 90 TYR A CA 1
ATOM 729 C C . TYR A 1 90 ? 9.671 1.064 -5.758 1.00 87.25 90 TYR A C 1
ATOM 731 O O . TYR A 1 90 ? 9.174 1.705 -4.836 1.00 87.25 90 TYR A O 1
ATOM 739 N N . SER A 1 91 ? 10.487 0.031 -5.538 1.00 84.31 91 SER A N 1
ATOM 740 C CA . SER A 1 91 ? 10.689 -0.489 -4.183 1.00 84.31 91 SER A CA 1
ATOM 741 C C . SER A 1 91 ? 11.299 0.539 -3.228 1.00 84.31 91 SER A C 1
ATOM 743 O O . SER A 1 91 ? 11.150 0.391 -2.027 1.00 84.31 91 SER A O 1
ATOM 745 N N . HIS A 1 92 ? 11.998 1.558 -3.741 1.00 80.44 92 HIS A N 1
ATOM 746 C CA . HIS A 1 92 ? 12.604 2.612 -2.922 1.00 80.44 92 HIS A CA 1
ATOM 747 C C . HIS A 1 92 ? 11.597 3.658 -2.412 1.00 80.44 92 HIS A C 1
ATOM 749 O O . HIS A 1 92 ? 11.927 4.388 -1.488 1.00 80.44 92 HIS A O 1
ATOM 755 N N . LEU A 1 93 ? 10.391 3.735 -2.993 1.00 79.62 93 LEU A N 1
ATOM 756 C CA . LEU A 1 93 ? 9.318 4.631 -2.529 1.00 79.62 93 LEU A CA 1
ATOM 757 C C . LEU A 1 93 ? 8.549 4.054 -1.335 1.00 79.62 93 LEU A C 1
ATOM 759 O O . LEU A 1 93 ? 7.763 4.747 -0.693 1.00 79.62 93 LEU A O 1
ATOM 763 N N . VAL A 1 94 ? 8.754 2.768 -1.061 1.00 77.44 94 VAL A N 1
ATOM 764 C CA . VAL A 1 94 ? 8.107 2.055 0.029 1.00 77.44 94 VAL A CA 1
ATOM 765 C C . VAL A 1 94 ? 8.892 2.281 1.312 1.00 77.44 94 VAL A C 1
ATOM 767 O O . VAL A 1 94 ? 10.077 1.948 1.391 1.00 77.44 94 VAL A O 1
ATOM 770 N N . ARG A 1 95 ? 8.218 2.783 2.348 1.00 74.94 95 ARG A N 1
ATOM 771 C CA . ARG A 1 95 ? 8.758 2.776 3.706 1.00 74.94 95 ARG A CA 1
ATOM 772 C C . ARG A 1 95 ? 8.680 1.353 4.236 1.00 74.94 95 ARG A C 1
ATOM 774 O O . ARG A 1 95 ? 7.617 0.741 4.302 1.00 74.94 95 ARG A O 1
ATOM 781 N N . ALA A 1 96 ? 9.842 0.814 4.577 1.00 65.62 96 ALA A N 1
ATOM 782 C CA . ALA A 1 96 ? 10.041 -0.590 4.900 1.00 65.62 96 ALA A CA 1
ATOM 783 C C . ALA A 1 96 ? 9.622 -0.940 6.335 1.00 65.62 96 ALA A C 1
ATOM 785 O O . ALA A 1 96 ? 10.376 -1.585 7.053 1.00 65.62 96 ALA A O 1
ATOM 786 N N . ILE A 1 97 ? 8.444 -0.498 6.768 1.00 70.62 97 ILE A N 1
ATOM 787 C CA . ILE A 1 97 ? 7.871 -0.906 8.048 1.00 70.62 97 ILE A CA 1
ATOM 788 C C . ILE A 1 97 ? 6.839 -1.958 7.712 1.00 70.62 97 ILE A C 1
ATOM 790 O O . ILE A 1 97 ? 5.779 -1.650 7.172 1.00 70.62 97 ILE A O 1
ATOM 794 N N . LYS A 1 98 ? 7.179 -3.213 7.982 1.00 74.38 98 LYS A N 1
ATOM 795 C CA . LYS A 1 98 ? 6.188 -4.276 7.954 1.00 74.38 98 LYS A CA 1
ATOM 796 C C . LYS A 1 98 ? 5.301 -4.111 9.177 1.00 74.38 98 LYS A C 1
ATOM 798 O O . LYS A 1 98 ? 5.804 -4.107 10.300 1.00 74.38 98 LYS A O 1
ATOM 803 N N . PHE A 1 99 ? 4.001 -4.021 8.955 1.00 82.50 99 PHE A N 1
ATOM 804 C CA . PHE A 1 99 ? 3.028 -3.974 10.032 1.00 82.50 99 PHE A CA 1
ATOM 805 C C . PHE A 1 99 ? 1.826 -4.864 9.745 1.00 82.50 99 PHE A C 1
ATOM 807 O O . PHE A 1 99 ? 1.507 -5.188 8.597 1.00 82.50 99 PHE A O 1
ATOM 814 N N . ASP A 1 100 ? 1.175 -5.283 10.822 1.00 83.75 100 ASP A N 1
ATOM 815 C CA . ASP A 1 100 ? -0.061 -6.043 10.755 1.00 83.75 100 ASP A CA 1
ATOM 816 C C . ASP A 1 100 ? -1.248 -5.092 10.914 1.00 83.75 100 ASP A C 1
ATOM 818 O O . ASP A 1 100 ? -1.188 -4.136 11.688 1.00 83.75 100 ASP A O 1
ATOM 822 N N . MET A 1 101 ? -2.313 -5.345 10.160 1.00 85.69 101 MET A N 1
ATOM 823 C CA . MET A 1 101 ? -3.588 -4.664 10.342 1.00 85.69 101 MET A CA 1
ATOM 824 C C . MET A 1 101 ? -4.649 -5.736 10.568 1.00 85.69 101 MET A C 1
ATOM 826 O O . MET A 1 101 ? -4.900 -6.527 9.650 1.00 85.69 101 MET A O 1
ATOM 830 N N . PRO A 1 102 ? -5.296 -5.783 11.743 1.00 87.00 102 PRO A N 1
ATOM 831 C CA . PRO A 1 102 ? -6.379 -6.722 11.964 1.00 87.00 102 PRO A CA 1
ATOM 832 C C . PRO A 1 102 ? -7.559 -6.407 11.040 1.00 87.00 102 PRO A C 1
ATOM 834 O O . PRO A 1 102 ? -7.955 -5.253 10.855 1.00 87.00 102 PRO A O 1
ATOM 837 N N . LEU A 1 103 ? -8.128 -7.462 10.459 1.00 88.56 103 LEU A N 1
ATOM 838 C CA . LEU A 1 103 ? -9.364 -7.388 9.689 1.00 88.56 103 LEU A CA 1
ATOM 839 C C . LEU A 1 103 ? -10.536 -7.141 10.648 1.00 88.56 103 LEU A C 1
ATOM 841 O O . LEU A 1 103 ? -10.752 -7.917 11.576 1.00 88.56 103 LEU A O 1
ATOM 845 N N . VAL A 1 104 ? -11.293 -6.078 10.399 1.00 89.69 104 VAL A N 1
ATOM 846 C CA . VAL A 1 104 ? -12.482 -5.689 11.171 1.00 89.69 104 VAL A CA 1
ATOM 847 C C . VAL A 1 104 ? -13.738 -6.285 10.555 1.00 89.69 104 VAL A C 1
ATOM 849 O O . VAL A 1 104 ? -14.555 -6.872 11.256 1.00 89.69 104 VAL A O 1
ATOM 852 N N . ASP A 1 105 ? -13.876 -6.161 9.233 1.00 85.44 105 ASP A N 1
ATOM 853 C CA . ASP A 1 105 ? -15.043 -6.645 8.501 1.00 85.44 105 ASP A CA 1
ATOM 854 C C . ASP A 1 105 ? -14.610 -7.376 7.231 1.00 85.44 105 ASP A C 1
ATOM 856 O O . ASP A 1 105 ? -14.014 -6.794 6.322 1.00 85.44 105 ASP A O 1
ATOM 860 N N . ALA A 1 106 ? -14.905 -8.676 7.169 1.00 82.62 106 ALA A N 1
ATOM 861 C CA . ALA A 1 106 ? -14.528 -9.521 6.040 1.00 82.62 106 ALA A CA 1
ATOM 862 C C . ALA A 1 106 ? -15.342 -9.220 4.773 1.00 82.62 106 ALA A C 1
ATOM 864 O O . ALA A 1 106 ? -14.829 -9.394 3.668 1.00 82.62 106 ALA A O 1
ATOM 865 N N . THR A 1 107 ? -16.584 -8.753 4.927 1.00 82.75 107 THR A N 1
ATOM 866 C CA . THR A 1 107 ? -17.487 -8.442 3.808 1.00 82.75 107 THR A CA 1
ATOM 867 C C . THR A 1 107 ? -17.005 -7.210 3.051 1.00 82.75 107 THR A C 1
ATOM 869 O O . THR A 1 107 ? -16.962 -7.201 1.824 1.00 82.75 107 THR A O 1
ATOM 872 N N . SER A 1 108 ? -16.589 -6.192 3.798 1.00 80.44 108 SER A N 1
ATOM 873 C CA . SER A 1 108 ? -16.148 -4.892 3.293 1.00 80.44 108 SER A CA 1
ATOM 874 C C . SER A 1 108 ? -14.630 -4.807 3.139 1.00 80.44 108 SER A C 1
ATOM 876 O O . SER A 1 108 ? -14.124 -3.778 2.703 1.00 80.44 108 SER A O 1
ATOM 878 N N . LYS A 1 109 ? -13.895 -5.871 3.507 1.00 88.38 109 LYS A N 1
ATOM 879 C CA . LYS A 1 109 ? -12.422 -5.915 3.547 1.00 88.38 109 LYS A CA 1
ATOM 880 C C . LYS A 1 109 ? -11.849 -4.692 4.272 1.00 88.38 109 LYS A C 1
ATOM 882 O O . LYS A 1 109 ? -10.923 -4.037 3.784 1.00 88.38 109 LYS A O 1
ATOM 887 N N . THR A 1 110 ? -12.442 -4.376 5.420 1.00 90.25 110 THR A N 1
ATOM 888 C CA . THR A 1 110 ? -12.055 -3.241 6.259 1.00 90.25 110 THR A CA 1
ATOM 889 C C . THR A 1 110 ? -11.070 -3.702 7.314 1.00 90.25 110 THR A C 1
ATOM 891 O O . THR A 1 110 ? -11.277 -4.723 7.969 1.00 90.25 110 THR A O 1
ATOM 894 N N . TYR A 1 111 ? -10.012 -2.932 7.489 1.00 92.56 111 TYR A N 1
ATOM 895 C CA . TYR A 1 111 ? -8.896 -3.198 8.374 1.00 92.56 111 TYR A CA 1
ATOM 896 C C . TYR A 1 111 ? -8.711 -2.029 9.333 1.00 92.56 111 TYR A C 1
ATOM 898 O O . TYR A 1 111 ? -8.997 -0.884 8.983 1.00 92.56 111 TYR A O 1
ATOM 906 N N . TYR A 1 112 ? -8.219 -2.324 10.529 1.00 91.50 112 TYR A N 1
ATOM 907 C CA . TYR A 1 112 ? -7.940 -1.321 11.546 1.00 91.50 112 TYR A CA 1
ATOM 908 C C . TYR A 1 112 ? -6.439 -1.053 11.627 1.00 91.50 112 TYR A C 1
ATOM 910 O O . TYR A 1 112 ? -5.640 -1.982 11.735 1.00 91.50 112 TYR A O 1
ATOM 918 N N . LEU A 1 113 ? -6.062 0.220 11.576 1.00 89.94 113 LEU A N 1
ATOM 919 C CA . LEU A 1 113 ? -4.722 0.693 11.888 1.00 89.94 113 LEU A CA 1
ATOM 920 C C . LEU A 1 113 ? -4.760 1.291 13.292 1.00 89.94 113 LEU A C 1
ATOM 922 O O . LEU A 1 113 ? -5.508 2.236 13.536 1.00 89.94 113 LEU A O 1
ATOM 926 N N . SER A 1 114 ? -3.964 0.758 14.220 1.00 88.69 114 SER A N 1
ATOM 927 C CA . SER A 1 114 ? -3.885 1.361 15.548 1.00 88.69 114 SER A CA 1
ATOM 928 C C . SER A 1 114 ? -3.239 2.752 15.471 1.00 88.69 114 SER A C 1
ATOM 930 O O . SER A 1 114 ? -2.310 2.952 14.684 1.00 88.69 114 SER A O 1
ATOM 932 N N . PRO A 1 115 ? -3.678 3.713 16.302 1.00 86.19 115 PRO A N 1
ATOM 933 C CA . PRO A 1 115 ? -3.089 5.050 16.331 1.00 86.19 115 PRO A CA 1
ATOM 934 C C . PRO A 1 115 ? -1.588 5.015 16.662 1.00 86.19 115 PRO A C 1
ATOM 936 O O . PRO A 1 115 ? -0.814 5.731 16.041 1.00 86.19 115 PRO A O 1
ATOM 939 N N . GLU A 1 116 ? -1.149 4.099 17.532 1.00 87.12 116 GLU A N 1
ATOM 940 C CA . GLU A 1 116 ? 0.277 3.893 17.837 1.00 87.12 116 GLU A CA 1
ATOM 941 C C . GLU A 1 116 ? 1.087 3.497 16.591 1.00 87.12 116 GLU A C 1
ATOM 943 O O . GLU A 1 116 ? 2.215 3.950 16.381 1.00 87.12 116 GLU A O 1
ATOM 948 N N . LEU A 1 117 ? 0.509 2.650 15.736 1.00 85.38 117 LEU A N 1
ATOM 949 C CA . LEU A 1 117 ? 1.144 2.233 14.494 1.00 85.38 117 LEU A CA 1
ATOM 950 C C . LEU A 1 117 ? 1.113 3.354 13.453 1.00 85.38 117 LEU A C 1
ATOM 952 O O . LEU A 1 117 ? 2.089 3.530 12.728 1.00 85.38 117 LEU A O 1
ATOM 956 N N . HIS A 1 118 ? 0.033 4.133 13.408 1.00 84.75 118 HIS A N 1
ATOM 957 C CA . HIS A 1 118 ? -0.051 5.333 12.582 1.00 84.75 118 HIS A CA 1
ATOM 958 C C . HIS A 1 118 ? 1.058 6.333 12.944 1.00 84.75 118 HIS A C 1
ATOM 960 O O . HIS A 1 118 ? 1.777 6.792 12.060 1.00 84.75 118 HIS A O 1
ATOM 966 N N . GLU A 1 119 ? 1.255 6.620 14.234 1.00 84.00 119 GLU A N 1
ATOM 967 C CA . GLU A 1 119 ? 2.349 7.472 14.722 1.00 84.00 119 GLU A CA 1
ATOM 968 C C . GLU A 1 119 ? 3.726 6.878 14.408 1.00 84.00 119 GLU A C 1
ATOM 970 O O . GLU A 1 119 ? 4.620 7.596 13.974 1.00 84.00 119 GLU A O 1
ATOM 975 N N . THR A 1 120 ? 3.895 5.561 14.550 1.00 84.06 120 THR A N 1
ATOM 976 C CA . THR A 1 120 ? 5.156 4.884 14.202 1.00 84.06 120 THR A CA 1
ATOM 977 C C . THR A 1 120 ? 5.479 5.020 12.714 1.00 84.06 120 THR A C 1
ATOM 979 O O . THR A 1 120 ? 6.628 5.259 12.344 1.00 84.06 120 THR A O 1
ATOM 982 N N . ILE A 1 121 ? 4.474 4.858 11.847 1.00 83.38 121 ILE A N 1
ATOM 983 C CA . ILE A 1 121 ? 4.624 5.047 10.403 1.00 83.38 121 ILE A CA 1
ATOM 984 C C . ILE A 1 121 ? 5.005 6.497 10.113 1.00 83.38 121 ILE A C 1
ATOM 986 O O . ILE A 1 121 ? 5.951 6.718 9.361 1.00 83.38 121 ILE A O 1
ATOM 990 N N . TYR A 1 122 ? 4.311 7.449 10.737 1.00 80.44 122 TYR A N 1
ATOM 991 C CA . TYR A 1 122 ? 4.562 8.880 10.601 1.00 80.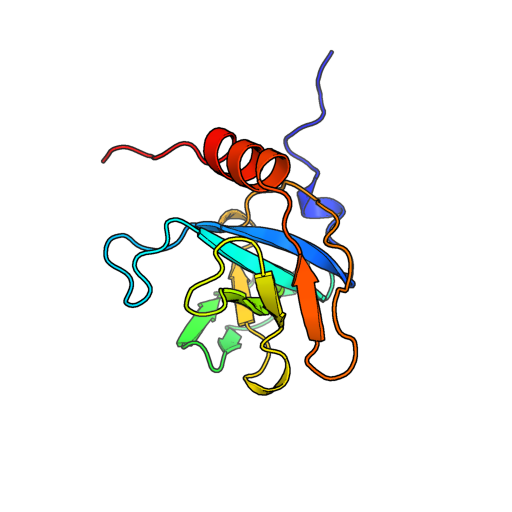44 122 TYR A CA 1
ATOM 992 C C . TYR A 1 122 ? 5.994 9.263 11.014 1.00 80.44 122 TYR A C 1
ATOM 994 O O . TYR A 1 122 ? 6.710 9.870 10.225 1.00 80.44 122 TYR A O 1
ATOM 1002 N N . ASP A 1 123 ? 6.458 8.844 12.194 1.00 79.56 123 ASP A N 1
ATOM 1003 C CA . ASP A 1 123 ? 7.815 9.131 12.693 1.00 79.56 123 ASP A CA 1
ATOM 1004 C C . ASP A 1 123 ? 8.907 8.545 11.783 1.00 79.56 123 ASP A C 1
ATOM 1006 O O . ASP A 1 123 ? 9.925 9.172 11.483 1.00 79.56 123 ASP A O 1
ATOM 1010 N N . ALA A 1 124 ? 8.660 7.348 11.257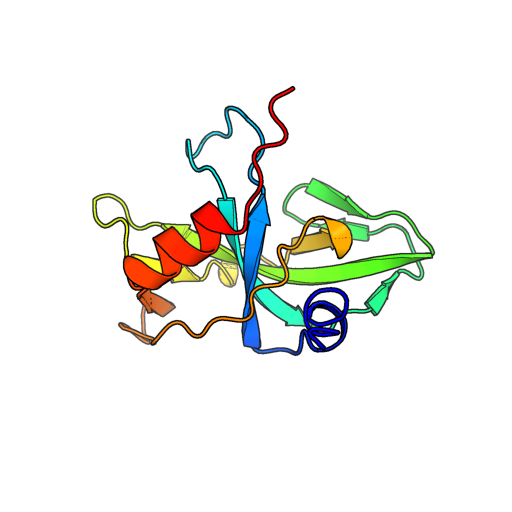 1.00 76.25 124 ALA A N 1
ATOM 1011 C CA . ALA A 1 124 ? 9.572 6.675 10.346 1.00 76.25 124 ALA A CA 1
ATOM 1012 C C . ALA A 1 124 ? 9.528 7.211 8.901 1.00 76.25 124 ALA A C 1
ATOM 1014 O O . ALA A 1 124 ? 10.311 6.754 8.055 1.00 76.25 124 ALA A O 1
ATOM 1015 N N . MET A 1 125 ? 8.647 8.170 8.596 1.00 73.00 125 MET A N 1
ATOM 1016 C CA . MET A 1 125 ? 8.659 8.941 7.357 1.00 73.00 125 MET A CA 1
ATOM 1017 C C . MET A 1 125 ? 9.391 10.269 7.591 1.00 73.00 125 MET A C 1
ATOM 1019 O O . MET A 1 125 ? 8.751 11.266 7.910 1.00 73.00 125 MET A O 1
ATOM 1023 N N . PRO A 1 126 ? 10.724 10.360 7.399 1.00 58.28 126 PRO A N 1
ATOM 1024 C CA . PRO A 1 126 ? 11.366 11.659 7.336 1.00 58.28 126 PRO A CA 1
ATOM 1025 C C . PRO A 1 126 ? 10.724 12.448 6.198 1.00 58.28 126 PRO A C 1
ATOM 1027 O O . PRO A 1 126 ? 10.851 12.075 5.026 1.00 58.28 126 PRO A O 1
ATOM 1030 N N . TYR A 1 127 ? 10.028 13.518 6.574 1.00 54.59 127 TYR A N 1
ATOM 1031 C CA . TYR A 1 127 ? 9.736 14.642 5.705 1.00 54.59 127 TYR A CA 1
ATOM 1032 C C . TYR A 1 127 ? 11.091 15.096 5.158 1.00 54.59 127 TYR A C 1
ATOM 1034 O O . TYR A 1 127 ? 11.916 15.633 5.902 1.00 54.59 127 TYR A O 1
ATOM 1042 N N . GLU A 1 128 ? 11.368 14.858 3.877 1.00 49.31 128 GLU A N 1
ATOM 1043 C CA . GLU A 1 128 ? 12.363 15.689 3.209 1.00 49.31 128 GLU A CA 1
ATOM 1044 C C . GLU A 1 128 ? 11.699 17.059 3.092 1.00 49.31 128 GLU A C 1
ATOM 1046 O O . GLU A 1 128 ? 10.930 17.324 2.171 1.00 49.31 128 GLU A O 1
ATOM 1051 N N . ALA A 1 129 ? 11.893 17.888 4.121 1.00 36.69 129 ALA A N 1
ATOM 1052 C CA . ALA A 1 129 ? 11.645 19.312 4.023 1.00 36.69 129 ALA A CA 1
ATOM 1053 C C . ALA A 1 129 ? 12.479 19.800 2.835 1.00 36.69 129 ALA A C 1
ATOM 1055 O O . ALA A 1 129 ? 13.710 19.807 2.904 1.00 36.69 129 ALA A O 1
ATOM 1056 N N . ALA A 1 130 ? 11.795 20.077 1.726 1.00 36.56 130 ALA A N 1
ATOM 1057 C CA . ALA A 1 130 ? 12.376 20.742 0.572 1.00 36.56 130 ALA A CA 1
ATOM 1058 C C . ALA A 1 130 ? 12.939 22.114 0.967 1.00 36.56 130 ALA A C 1
ATOM 1060 O O . ALA A 1 130 ? 12.328 22.776 1.842 1.00 36.56 130 ALA A O 1
#

Foldseek 3Di:
DCPDAPCLLQVQAAQWKFWFADDPPPPVNDRIWIWGFRHRWDFACAWDADLVRDTDHHRAIKTKTWIWDADVPHRFKTFTPVVSDIDIDGSVRIRSDTDDWDQPDPVRNMTGHDVVNVVVNVVSDPDPPD